Protein AF-A0A644VJ76-F1 (afdb_monomer)

Solvent-accessible surface area (backbone atoms only — not comparable to full-atom values): 5992 Å² total; per-residue (Å²): 136,86,85,82,88,75,91,73,58,69,71,56,54,52,50,44,48,51,50,9,61,74,72,75,49,49,56,67,56,44,52,50,51,53,52,53,52,50,51,49,52,56,60,70,64,50,72,62,65,78,82,50,72,45,69,91,72,61,75,78,58,62,70,62,56,52,70,72,62,74,83,88,84,65,100,58,91,79,62,63,69,59,54,54,49,53,66,73,67,58,84,129

Sequence (92 aa):
MTFKIKDINPHFLKKISEIAKNEGITEEEAINNIIENGIEVMRKNKLIENLIINKDTYNPDFKRSRKMIGIIKTDKPFDTAKAIREIRTMDY

Radius of gyration: 26.6 Å; Cα contacts (8 Å, |Δi|>4): 14; chains: 1; bounding box: 46×40×67 Å

Organism: NCBI:txid1076179

Foldseek 3Di:
DDDDDPDDDPVVLVVLVVVCVVVVHDSVVSVVVVVVVVVVVVVVPPDPVVVCPCVPPDPDPPVVVVVPDDDDDDPDDDDPVVVVVCVVPDDD

Structure (mmCIF, N/CA/C/O backbone):
data_AF-A0A644VJ76-F1
#
_entry.id   AF-A0A644VJ76-F1
#
loop_
_atom_site.group_PDB
_atom_site.id
_atom_site.type_symbol
_atom_site.label_atom_id
_atom_site.label_alt_id
_atom_site.label_comp_id
_atom_site.label_asym_id
_atom_site.label_entity_id
_atom_site.label_seq_id
_atom_site.pdbx_PDB_ins_code
_atom_site.Cartn_x
_atom_site.Cartn_y
_atom_site.Cartn_z
_atom_site.occupancy
_atom_site.B_iso_or_equiv
_atom_site.auth_seq_id
_atom_site.auth_comp_id
_atom_site.auth_asym_id
_atom_site.auth_atom_id
_atom_site.pdbx_PDB_model_num
ATOM 1 N N . MET A 1 1 ? 7.691 4.426 22.822 1.00 55.03 1 MET A N 1
ATOM 2 C CA . MET A 1 1 ? 7.768 5.833 22.368 1.00 55.03 1 MET A CA 1
ATOM 3 C C . MET A 1 1 ? 6.348 6.259 22.049 1.00 55.03 1 MET A C 1
ATOM 5 O O . MET A 1 1 ? 5.717 5.581 21.256 1.00 55.03 1 MET A O 1
ATOM 9 N N . THR A 1 2 ? 5.811 7.273 22.724 1.00 68.50 2 THR A N 1
ATOM 10 C CA . THR A 1 2 ? 4.397 7.661 22.581 1.00 68.50 2 THR A CA 1
ATOM 11 C C . THR A 1 2 ? 4.304 8.918 21.728 1.00 68.50 2 THR A C 1
ATOM 13 O O . THR A 1 2 ? 4.881 9.945 22.088 1.00 68.50 2 THR A O 1
ATOM 16 N N . PHE A 1 3 ? 3.584 8.846 20.610 1.00 67.00 3 PHE A N 1
ATOM 17 C CA . PHE A 1 3 ? 3.352 9.988 19.728 1.00 67.00 3 PHE A CA 1
ATOM 18 C C . PHE A 1 3 ? 2.022 10.649 20.090 1.00 67.00 3 PHE A C 1
ATOM 20 O O . PHE A 1 3 ? 0.997 9.983 20.193 1.00 67.00 3 PHE A O 1
ATOM 27 N N . LYS A 1 4 ? 2.032 11.967 20.306 1.00 76.62 4 LYS A N 1
ATOM 28 C CA . LYS A 1 4 ? 0.807 12.747 20.513 1.00 76.62 4 LYS A CA 1
ATOM 29 C C . LYS A 1 4 ? 0.518 13.546 19.256 1.00 76.62 4 LYS A C 1
ATOM 31 O O . LYS A 1 4 ? 1.245 14.490 18.956 1.00 76.62 4 LYS A O 1
ATOM 36 N N . ILE A 1 5 ? -0.548 13.180 18.554 1.00 73.75 5 ILE A N 1
ATOM 37 C CA . ILE A 1 5 ? -1.057 13.963 17.431 1.00 73.75 5 ILE A CA 1
ATOM 38 C C . ILE A 1 5 ? -2.033 14.994 17.998 1.00 73.75 5 ILE A C 1
ATOM 40 O O . ILE A 1 5 ? -2.994 14.635 18.677 1.00 73.75 5 ILE A O 1
ATOM 44 N N . LYS A 1 6 ? -1.751 16.278 17.773 1.00 80.69 6 LYS A N 1
ATOM 45 C CA . LYS A 1 6 ? -2.629 17.388 18.161 1.00 80.69 6 LYS A CA 1
ATOM 46 C C . LYS A 1 6 ? -3.385 17.886 16.929 1.00 80.69 6 LYS A C 1
ATOM 48 O O . LYS A 1 6 ? -2.876 17.763 15.819 1.00 80.69 6 LYS A O 1
ATOM 53 N N . ASP A 1 7 ? -4.587 18.413 17.145 1.00 81.75 7 ASP A N 1
ATOM 54 C CA . ASP A 1 7 ? -5.407 19.078 16.121 1.00 81.75 7 ASP A CA 1
ATOM 55 C C . ASP A 1 7 ? -5.791 18.197 14.920 1.00 81.75 7 ASP A C 1
ATOM 57 O O . ASP A 1 7 ? -5.724 18.600 13.759 1.00 81.75 7 ASP A O 1
ATOM 61 N N . ILE A 1 8 ? -6.238 16.970 15.199 1.00 81.94 8 ILE A N 1
ATOM 62 C CA . ILE A 1 8 ? -6.824 16.101 14.177 1.00 81.94 8 ILE A CA 1
ATOM 63 C C . ILE A 1 8 ? -8.265 16.530 13.863 1.00 81.94 8 ILE A C 1
ATOM 65 O O . ILE A 1 8 ? -9.069 16.812 14.752 1.00 81.94 8 ILE A O 1
ATOM 69 N N . ASN A 1 9 ? -8.615 16.504 12.575 1.00 88.56 9 ASN A N 1
ATOM 70 C CA . ASN A 1 9 ? -9.979 16.740 12.118 1.00 88.56 9 ASN A CA 1
ATOM 71 C C . ASN A 1 9 ? -10.942 15.677 12.709 1.00 88.56 9 ASN A C 1
ATOM 73 O O . ASN A 1 9 ? -10.731 14.483 12.475 1.00 88.56 9 ASN A O 1
ATOM 77 N N . PRO A 1 10 ? -12.036 16.067 13.394 1.00 86.88 10 PRO A N 1
ATOM 78 C CA . PRO A 1 10 ? -12.999 15.125 13.978 1.00 86.88 10 PRO A CA 1
ATOM 79 C C . PRO A 1 10 ? -13.605 14.139 12.971 1.00 86.88 10 PRO A C 1
ATOM 81 O O . PRO A 1 10 ? -13.875 12.984 13.296 1.00 86.88 10 PRO A O 1
ATOM 84 N N . HIS A 1 11 ? -13.784 14.565 11.719 1.00 91.06 11 HIS A N 1
ATOM 85 C CA . HIS A 1 11 ? -14.282 13.702 10.652 1.00 91.06 11 HIS A CA 1
ATOM 86 C C . HIS A 1 11 ? -13.288 12.585 10.296 1.00 91.06 11 HIS A C 1
ATOM 88 O O . HIS A 1 11 ? -13.687 11.496 9.890 1.00 91.06 11 HIS A O 1
ATOM 94 N N . PHE A 1 12 ? -11.989 12.839 10.466 1.00 87.62 12 PHE A N 1
ATOM 95 C CA . PHE A 1 12 ? -10.946 11.845 10.237 1.00 87.62 12 PHE A CA 1
ATOM 96 C C . PHE A 1 12 ? -10.941 10.775 11.335 1.00 87.62 12 PHE A C 1
ATOM 98 O O . PHE A 1 12 ? -10.895 9.591 11.016 1.00 87.62 12 PHE A O 1
ATOM 105 N N . LEU A 1 13 ? -11.108 11.172 12.603 1.00 88.12 13 LEU A N 1
ATOM 106 C CA . LEU A 1 13 ? -11.268 10.224 13.718 1.00 88.12 13 LEU A CA 1
ATOM 107 C C . LEU A 1 13 ? -12.469 9.310 13.515 1.00 88.12 13 LEU A C 1
ATOM 109 O O . LEU A 1 13 ? -12.367 8.105 13.716 1.00 88.12 13 LEU A O 1
ATOM 113 N N . LYS A 1 14 ? -13.595 9.868 13.055 1.00 92.56 14 LYS A N 1
ATOM 114 C CA . LYS A 1 14 ? -14.793 9.075 12.778 1.00 92.56 14 LYS A CA 1
ATOM 115 C C . LYS A 1 14 ? -14.523 7.983 11.738 1.00 92.56 14 LYS A C 1
ATOM 117 O O . LYS A 1 14 ? -14.912 6.840 11.948 1.00 92.56 14 LYS A O 1
ATOM 122 N N . LYS A 1 15 ? -13.810 8.318 10.660 1.00 93.12 15 LYS A N 1
ATOM 123 C CA . LYS A 1 15 ? -13.421 7.341 9.635 1.00 93.12 15 LYS A CA 1
ATOM 124 C C . LYS A 1 15 ? -12.469 6.274 10.165 1.00 93.12 15 LYS A C 1
ATOM 126 O O . LYS A 1 15 ? -12.652 5.108 9.843 1.00 93.12 15 LYS A O 1
ATOM 131 N N . ILE A 1 16 ? -11.483 6.650 10.982 1.00 91.38 16 ILE A N 1
ATOM 132 C CA . ILE A 1 16 ? -10.584 5.682 11.632 1.00 91.38 16 ILE A CA 1
ATOM 133 C C . ILE A 1 16 ? -11.391 4.713 12.502 1.00 91.38 16 ILE A C 1
ATOM 135 O O . ILE A 1 16 ? -11.183 3.509 12.418 1.00 91.38 16 ILE A O 1
ATOM 139 N N . SER A 1 17 ? -12.349 5.223 13.279 1.00 92.12 17 SER A N 1
ATOM 140 C CA . SER A 1 17 ? -13.227 4.401 14.120 1.00 92.12 17 SER A CA 1
ATOM 141 C C . SER A 1 17 ? -14.082 3.431 13.296 1.00 92.12 17 SER A C 1
ATOM 143 O O . SER A 1 17 ? -14.248 2.269 13.662 1.00 92.12 17 SER A O 1
ATOM 145 N N . GLU A 1 18 ? -14.603 3.876 12.149 1.00 94.88 18 GLU A N 1
ATOM 146 C CA . GLU A 1 18 ? -15.336 3.014 11.212 1.00 94.88 18 GLU A CA 1
ATOM 147 C C . GLU A 1 18 ? -14.442 1.908 10.631 1.00 94.88 18 GLU A C 1
ATOM 149 O O . GLU A 1 18 ? -14.857 0.752 10.596 1.00 94.88 18 GLU A O 1
ATOM 154 N N . ILE A 1 19 ? -13.207 2.232 10.236 1.00 92.31 19 ILE A N 1
ATOM 155 C CA . ILE A 1 19 ? -12.225 1.251 9.745 1.00 92.31 19 ILE A CA 1
ATOM 156 C C . ILE A 1 19 ? -11.899 0.229 10.838 1.00 92.31 19 ILE A C 1
ATOM 158 O O . ILE A 1 19 ? -12.003 -0.970 10.597 1.00 92.31 19 ILE A O 1
ATOM 162 N N . ALA A 1 20 ? -11.592 0.696 12.050 1.00 93.88 20 ALA A N 1
ATOM 163 C CA . ALA A 1 20 ? -11.272 -0.161 13.186 1.00 93.88 20 ALA A CA 1
ATOM 164 C C . ALA A 1 20 ? -12.409 -1.152 13.488 1.00 93.88 20 ALA A C 1
ATOM 166 O O . ALA A 1 20 ? -12.174 -2.348 13.647 1.00 93.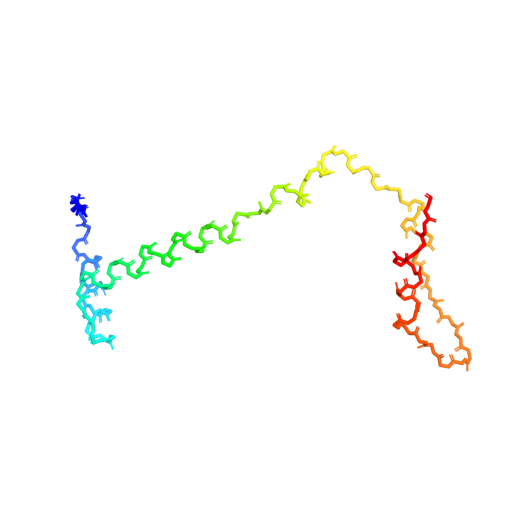88 20 ALA A O 1
ATOM 167 N N . LYS A 1 21 ? -13.665 -0.681 13.468 1.00 94.69 21 LYS A N 1
ATOM 168 C CA . LYS A 1 21 ? -14.849 -1.540 13.637 1.00 94.69 21 LYS A CA 1
ATOM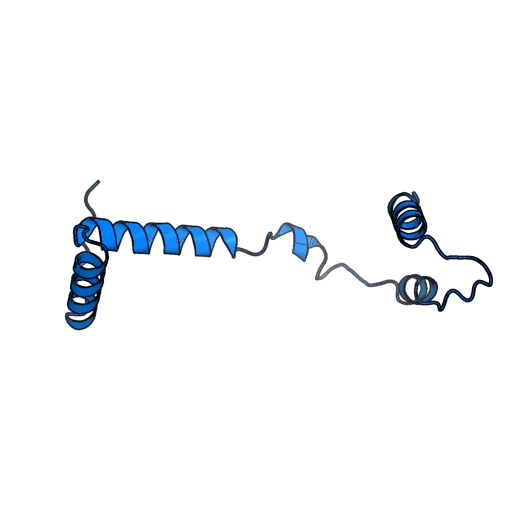 169 C C . LYS A 1 21 ? -15.006 -2.563 12.520 1.00 94.69 21 LYS A C 1
ATOM 171 O O . LYS A 1 21 ? -15.328 -3.711 12.808 1.00 94.69 21 LYS A O 1
ATOM 176 N N . ASN A 1 22 ? -14.810 -2.152 11.270 1.00 95.06 22 ASN A N 1
ATOM 177 C CA . ASN A 1 22 ? -14.958 -3.039 10.117 1.00 95.06 22 ASN A CA 1
ATOM 178 C C . ASN A 1 22 ? -13.893 -4.142 10.101 1.00 95.06 22 ASN A C 1
ATOM 180 O O . ASN A 1 22 ? -14.183 -5.261 9.687 1.00 95.06 22 ASN A O 1
ATOM 184 N N . GLU A 1 23 ? -12.683 -3.831 10.560 1.00 89.88 23 GLU A N 1
ATOM 185 C CA . GLU A 1 23 ? -11.559 -4.770 10.603 1.00 89.88 23 GLU A CA 1
ATOM 186 C C . GLU A 1 23 ? -11.468 -5.548 11.926 1.00 89.88 23 GLU A C 1
ATOM 188 O O . GLU A 1 23 ? -10.695 -6.497 12.026 1.00 89.88 23 GLU A O 1
ATOM 193 N N . GLY A 1 24 ? -12.278 -5.197 12.931 1.00 94.56 24 GLY A N 1
ATOM 194 C CA . GLY A 1 24 ? -12.271 -5.855 14.241 1.00 94.56 24 GLY A CA 1
ATOM 195 C C . GLY A 1 24 ? -11.006 -5.576 15.059 1.00 94.56 24 GLY A C 1
ATOM 196 O O . GLY A 1 24 ? -10.622 -6.403 15.883 1.00 94.56 24 GLY A O 1
ATOM 197 N N . ILE A 1 25 ? -10.368 -4.427 14.828 1.00 94.62 25 ILE A N 1
ATOM 198 C CA . ILE A 1 25 ? -9.123 -3.992 15.475 1.00 94.62 25 ILE A CA 1
ATOM 199 C C . ILE A 1 25 ? -9.356 -2.746 16.335 1.00 94.62 25 ILE A C 1
ATOM 201 O O . ILE A 1 25 ? -10.420 -2.121 16.296 1.00 94.62 25 ILE A O 1
ATOM 205 N N . THR A 1 26 ? -8.359 -2.359 17.125 1.00 93.75 26 THR A N 1
ATOM 206 C CA . THR A 1 26 ? -8.401 -1.110 17.895 1.00 93.75 26 THR A CA 1
ATOM 207 C C . THR A 1 26 ? -8.145 0.115 17.009 1.00 93.75 26 THR A C 1
ATOM 209 O O . THR A 1 26 ? -7.501 0.037 15.964 1.00 93.75 26 THR A O 1
ATOM 212 N N . GLU A 1 27 ? -8.625 1.289 17.431 1.00 89.19 27 GLU A N 1
ATOM 213 C CA . GLU A 1 27 ? -8.368 2.550 16.712 1.00 89.19 27 GLU A CA 1
ATOM 214 C C . GLU A 1 27 ? -6.866 2.880 16.638 1.00 89.19 27 GLU A C 1
ATOM 216 O O . GLU A 1 27 ? -6.401 3.443 15.647 1.00 89.19 27 GLU A O 1
ATOM 221 N N . GLU A 1 28 ? -6.099 2.495 17.663 1.00 89.62 28 GLU A N 1
ATOM 222 C CA . GLU A 1 28 ? -4.643 2.650 17.691 1.00 89.62 28 GLU A CA 1
ATOM 223 C C . GLU A 1 28 ? -3.960 1.751 16.654 1.00 89.62 28 GLU A C 1
ATOM 225 O O . GLU A 1 28 ? -3.119 2.225 15.889 1.00 89.62 28 GLU A O 1
ATOM 230 N N . GLU A 1 29 ? -4.359 0.479 16.565 1.00 90.06 29 GLU A N 1
ATOM 231 C CA . GLU A 1 29 ? -3.864 -0.444 15.537 1.00 90.06 29 GLU A CA 1
ATOM 232 C C . GLU A 1 29 ? -4.211 0.042 14.130 1.00 90.06 29 GLU A C 1
ATOM 234 O O . GLU A 1 29 ? -3.351 0.031 13.251 1.00 90.06 29 GLU A O 1
ATOM 239 N N . ALA A 1 30 ? -5.429 0.550 13.918 1.00 92.00 30 ALA A N 1
ATOM 240 C CA . ALA A 1 30 ? -5.830 1.118 12.635 1.00 92.00 30 ALA A CA 1
ATOM 241 C C . ALA A 1 30 ? -4.935 2.305 12.232 1.00 92.00 30 ALA A C 1
ATOM 243 O O . ALA A 1 30 ? -4.483 2.385 11.088 1.00 92.00 30 ALA A O 1
ATOM 244 N N . ILE A 1 31 ? -4.632 3.212 13.169 1.00 90.12 31 ILE A N 1
ATOM 245 C CA . ILE A 1 31 ? -3.725 4.345 12.924 1.00 90.12 31 ILE A CA 1
ATOM 246 C C . ILE A 1 31 ? -2.313 3.857 12.596 1.00 90.12 31 ILE A C 1
A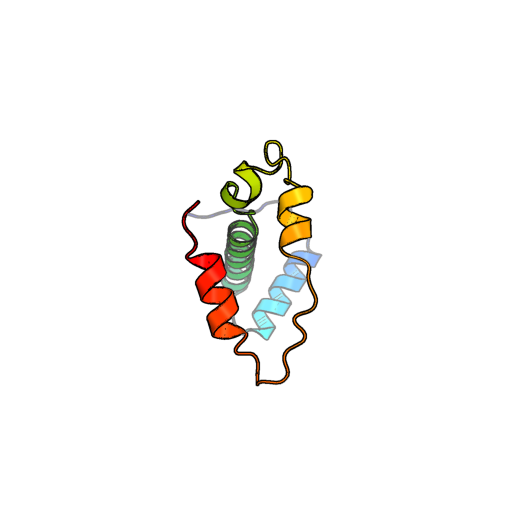TOM 248 O O . ILE A 1 31 ? -1.723 4.325 11.620 1.00 90.12 31 ILE A O 1
ATOM 252 N N . ASN A 1 32 ? -1.781 2.918 13.377 1.00 89.94 32 ASN A N 1
ATOM 253 C CA . ASN A 1 32 ? -0.439 2.379 13.165 1.00 89.94 32 ASN A CA 1
ATOM 254 C C . ASN A 1 32 ? -0.327 1.702 11.794 1.00 89.94 32 ASN A C 1
ATOM 256 O O . ASN A 1 32 ? 0.584 2.026 11.034 1.00 89.94 32 ASN A O 1
ATOM 260 N N . ASN A 1 33 ? -1.309 0.879 11.422 1.00 90.44 33 ASN A N 1
ATOM 261 C CA . ASN A 1 33 ? -1.360 0.220 10.117 1.00 90.44 33 ASN A CA 1
ATOM 262 C C . ASN A 1 33 ? -1.376 1.229 8.963 1.00 90.44 33 ASN A C 1
ATOM 264 O O . ASN A 1 33 ? -0.660 1.062 7.976 1.00 90.44 33 ASN A O 1
ATOM 268 N N . ILE A 1 34 ? -2.170 2.299 9.068 1.00 89.00 34 ILE A N 1
ATOM 269 C CA . ILE A 1 34 ? -2.226 3.350 8.040 1.00 89.00 34 ILE A CA 1
ATOM 270 C C . ILE A 1 34 ? -0.869 4.054 7.902 1.00 89.00 34 ILE A C 1
ATOM 272 O O . ILE A 1 34 ? -0.415 4.298 6.782 1.00 89.00 34 ILE A O 1
ATOM 276 N N . ILE A 1 35 ? -0.214 4.375 9.021 1.00 88.06 35 ILE A N 1
ATOM 277 C CA . ILE A 1 35 ? 1.088 5.053 9.024 1.00 88.06 35 ILE A CA 1
ATOM 278 C C . ILE A 1 35 ? 2.172 4.148 8.432 1.00 88.06 35 ILE A C 1
ATOM 280 O O . ILE A 1 35 ? 2.917 4.589 7.557 1.00 88.06 35 ILE A O 1
ATOM 284 N N . GLU A 1 36 ? 2.257 2.892 8.870 1.00 89.12 36 GLU A N 1
ATOM 285 C CA . GLU A 1 36 ? 3.261 1.937 8.394 1.00 89.12 36 GLU A CA 1
ATOM 286 C C . GLU A 1 36 ? 3.113 1.664 6.898 1.00 89.12 36 GLU A C 1
ATOM 288 O O . GLU A 1 36 ? 4.078 1.832 6.147 1.00 89.12 36 GLU A O 1
ATOM 293 N N . ASN A 1 37 ? 1.894 1.363 6.443 1.00 88.69 37 ASN A N 1
ATOM 294 C CA . ASN A 1 37 ? 1.610 1.145 5.026 1.00 88.69 37 ASN A CA 1
ATOM 295 C C . ASN A 1 37 ? 1.901 2.401 4.195 1.00 88.69 37 ASN A C 1
ATOM 297 O O . ASN A 1 37 ? 2.487 2.315 3.114 1.00 88.69 37 ASN A O 1
ATOM 301 N N . GLY A 1 38 ? 1.543 3.585 4.702 1.00 84.75 38 GLY A N 1
ATOM 302 C CA . GLY A 1 38 ? 1.854 4.856 4.049 1.00 84.75 38 GLY A CA 1
ATOM 303 C C . GLY A 1 38 ? 3.361 5.066 3.874 1.00 84.75 38 GLY A C 1
ATOM 304 O O . GLY A 1 38 ? 3.820 5.396 2.778 1.00 84.75 38 GLY A O 1
ATOM 305 N N . ILE A 1 39 ? 4.150 4.814 4.923 1.00 84.75 39 ILE A N 1
ATOM 306 C CA . ILE A 1 39 ? 5.616 4.912 4.884 1.00 84.75 39 ILE A CA 1
ATOM 307 C C . ILE A 1 39 ? 6.207 3.880 3.920 1.00 84.75 39 ILE A C 1
ATOM 309 O O . ILE A 1 39 ? 7.121 4.206 3.158 1.00 84.75 39 ILE A O 1
ATOM 313 N N . GLU A 1 40 ? 5.713 2.645 3.932 1.00 84.44 40 GLU A N 1
ATOM 314 C CA . GLU A 1 40 ? 6.204 1.584 3.057 1.00 84.44 40 GLU A CA 1
ATOM 315 C C . GLU A 1 40 ? 5.964 1.917 1.580 1.00 84.44 40 GLU A C 1
ATOM 317 O O . GLU A 1 40 ? 6.884 1.821 0.764 1.00 84.44 40 GLU A O 1
ATOM 322 N N . VAL A 1 41 ? 4.764 2.394 1.239 1.00 84.44 41 VAL A N 1
ATOM 323 C CA 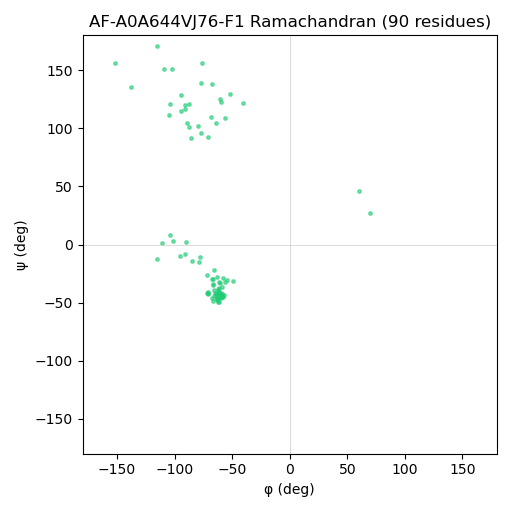. VAL A 1 41 ? 4.426 2.849 -0.116 1.00 84.44 41 VAL A CA 1
ATOM 324 C C . VAL A 1 41 ? 5.311 4.025 -0.533 1.00 84.44 41 VAL A C 1
ATOM 326 O O . VAL A 1 41 ? 5.843 4.025 -1.643 1.00 84.44 41 VAL A O 1
ATOM 329 N N . MET A 1 42 ? 5.545 4.999 0.353 1.00 75.31 42 MET A N 1
ATOM 330 C CA . MET A 1 42 ? 6.465 6.110 0.078 1.00 75.31 42 MET A CA 1
ATOM 331 C C . MET A 1 42 ? 7.904 5.639 -0.170 1.00 75.31 42 MET A C 1
ATOM 333 O O . MET A 1 42 ? 8.592 6.194 -1.026 1.00 75.31 42 MET A O 1
ATOM 337 N N . ARG A 1 43 ? 8.375 4.620 0.558 1.00 72.75 43 ARG A N 1
ATOM 338 C CA . ARG A 1 43 ? 9.715 4.042 0.370 1.00 72.75 43 ARG A CA 1
ATOM 339 C C . ARG A 1 43 ? 9.823 3.257 -0.933 1.00 72.75 43 ARG A C 1
ATOM 341 O O . ARG A 1 43 ? 10.815 3.417 -1.634 1.00 72.75 43 ARG A O 1
ATOM 348 N N . LYS A 1 44 ? 8.814 2.453 -1.274 1.00 70.31 44 LYS A N 1
ATOM 349 C CA . LYS A 1 44 ? 8.771 1.671 -2.522 1.00 70.31 44 LYS A CA 1
ATOM 350 C C . LYS A 1 44 ? 8.664 2.553 -3.769 1.00 70.31 44 LYS A C 1
ATOM 352 O O . LYS A 1 44 ? 9.250 2.220 -4.792 1.00 70.31 44 LYS A O 1
ATOM 357 N N . ASN A 1 45 ? 7.963 3.683 -3.675 1.00 60.25 45 ASN A N 1
ATOM 358 C CA . ASN A 1 45 ? 7.766 4.616 -4.789 1.00 60.25 45 ASN A CA 1
ATOM 359 C C . ASN A 1 45 ? 8.837 5.709 -4.898 1.00 60.25 45 ASN A C 1
ATOM 361 O O . ASN A 1 45 ? 8.756 6.544 -5.802 1.00 60.25 45 ASN A O 1
ATOM 365 N N . LYS A 1 46 ? 9.862 5.720 -4.033 1.00 58.03 46 LYS A N 1
ATOM 366 C CA . LYS A 1 46 ? 11.086 6.459 -4.349 1.00 58.03 46 LYS A CA 1
ATOM 367 C C . LYS A 1 46 ? 11.704 5.792 -5.571 1.00 58.03 46 LYS A C 1
ATOM 369 O O . LYS A 1 46 ? 12.260 4.702 -5.468 1.00 58.03 46 LYS A O 1
ATOM 374 N N . LEU A 1 47 ? 11.562 6.444 -6.727 1.00 54.47 47 LEU A N 1
ATOM 375 C CA . LEU A 1 47 ? 12.306 6.120 -7.940 1.00 54.47 47 LEU A CA 1
ATOM 376 C C . LEU A 1 47 ? 13.747 5.813 -7.533 1.00 54.47 47 LEU A C 1
ATOM 378 O O . LEU A 1 47 ? 14.391 6.640 -6.889 1.00 54.47 47 LEU A O 1
ATOM 382 N N . ILE A 1 48 ? 14.222 4.611 -7.859 1.00 59.09 48 ILE A N 1
ATOM 383 C CA . ILE A 1 48 ? 15.616 4.234 -7.649 1.00 59.09 48 ILE A CA 1
ATOM 384 C C . ILE A 1 48 ? 16.444 5.285 -8.396 1.00 59.09 48 ILE A C 1
ATOM 386 O O . ILE A 1 48 ? 16.419 5.302 -9.627 1.00 59.09 48 ILE A O 1
ATOM 390 N N . GLU A 1 49 ? 17.141 6.169 -7.672 1.00 52.47 49 GLU A N 1
ATOM 391 C CA . GLU A 1 49 ? 17.976 7.241 -8.250 1.00 52.47 49 GLU A CA 1
ATOM 392 C C . GLU A 1 49 ? 18.915 6.679 -9.329 1.00 52.47 49 GLU A C 1
ATOM 394 O O . GLU A 1 49 ? 19.137 7.300 -10.367 1.00 52.47 49 GLU A O 1
ATOM 399 N N . ASN A 1 50 ? 19.337 5.423 -9.156 1.00 53.38 50 ASN A N 1
ATOM 400 C CA . ASN A 1 50 ? 20.225 4.701 -10.059 1.00 53.38 50 ASN A CA 1
ATOM 401 C C . ASN A 1 50 ? 19.639 4.412 -11.452 1.00 53.38 50 ASN A C 1
ATOM 403 O O . ASN A 1 50 ? 20.401 4.219 -12.395 1.00 53.38 50 ASN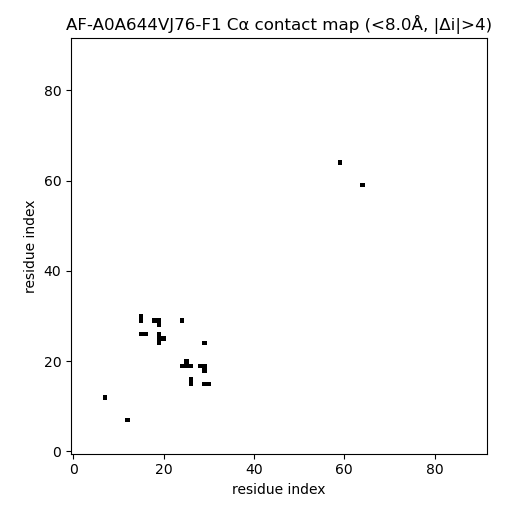 A O 1
ATOM 407 N N . LEU A 1 51 ? 18.311 4.401 -11.618 1.00 53.69 51 LEU A N 1
ATOM 408 C CA . LEU A 1 51 ? 17.669 4.247 -12.933 1.00 53.69 51 LEU A CA 1
ATOM 409 C C . LEU A 1 51 ? 17.673 5.555 -13.743 1.00 53.69 51 LEU A C 1
ATOM 411 O O . LEU A 1 51 ? 17.443 5.529 -14.950 1.00 53.69 51 LEU A O 1
ATOM 415 N N . ILE A 1 52 ? 17.946 6.690 -13.090 1.00 54.62 52 ILE A N 1
ATOM 416 C CA . ILE A 1 52 ? 17.949 8.042 -13.671 1.00 54.62 52 ILE A CA 1
ATOM 417 C C . ILE A 1 52 ? 19.382 8.606 -13.738 1.00 54.62 52 ILE A C 1
ATOM 419 O O . ILE A 1 52 ? 19.573 9.701 -14.245 1.00 54.62 52 ILE A O 1
ATOM 423 N N . ILE A 1 53 ? 20.422 7.868 -13.320 1.00 54.06 53 ILE A N 1
ATOM 424 C CA . ILE A 1 53 ? 21.818 8.367 -13.317 1.00 54.06 53 ILE A CA 1
ATOM 425 C C . ILE A 1 53 ? 22.272 8.880 -14.690 1.00 54.06 53 ILE A C 1
ATOM 427 O O . ILE A 1 53 ? 23.057 9.821 -14.763 1.00 54.06 53 ILE A O 1
ATOM 431 N N . ASN A 1 54 ? 21.738 8.320 -15.777 1.00 55.22 54 ASN A N 1
ATOM 432 C CA . ASN A 1 54 ? 22.093 8.759 -17.119 1.00 55.22 54 ASN A CA 1
ATOM 433 C C . ASN A 1 54 ? 21.019 9.612 -17.793 1.00 55.22 54 ASN A C 1
ATOM 435 O O . ASN A 1 54 ? 21.155 9.892 -18.967 1.00 55.22 54 ASN A O 1
ATOM 439 N N . LYS A 1 55 ? 19.938 10.045 -17.138 1.00 56.50 55 LYS A N 1
ATOM 440 C CA . LYS A 1 55 ? 18.880 10.780 -17.859 1.00 56.50 55 LYS A CA 1
ATOM 441 C C . LYS A 1 55 ? 19.400 12.057 -18.533 1.00 56.50 55 LYS A C 1
ATOM 443 O O . LYS A 1 55 ? 18.990 12.353 -19.651 1.00 56.50 55 LYS A O 1
ATOM 448 N N . ASP A 1 56 ? 20.336 12.741 -17.881 1.00 64.56 56 ASP A N 1
ATOM 449 C CA . ASP A 1 56 ? 20.890 14.012 -18.358 1.00 64.56 56 ASP A CA 1
ATOM 450 C C . ASP A 1 56 ? 22.206 13.845 -19.146 1.00 64.56 56 ASP A C 1
ATOM 452 O O . ASP A 1 56 ? 22.672 14.785 -19.786 1.00 64.56 56 ASP A O 1
ATOM 456 N N . THR A 1 57 ? 22.803 12.645 -19.138 1.00 58.06 57 THR A N 1
ATOM 457 C CA . THR A 1 57 ? 24.056 12.311 -19.852 1.00 58.06 57 THR A CA 1
ATOM 458 C C . THR A 1 57 ? 23.868 11.272 -20.963 1.00 58.06 57 THR A C 1
ATOM 460 O O . THR A 1 57 ? 24.754 11.083 -21.799 1.00 58.06 57 THR A O 1
ATOM 463 N N . TYR A 1 58 ? 22.716 10.601 -21.014 1.00 61.47 58 TYR A N 1
ATOM 464 C CA . TYR A 1 58 ? 22.363 9.615 -22.026 1.00 61.47 58 TYR A CA 1
ATOM 465 C C . TYR A 1 58 ? 21.981 10.342 -23.304 1.00 61.47 58 TYR A C 1
ATOM 467 O O . TYR A 1 58 ? 20.841 10.759 -23.499 1.00 61.47 58 TYR A O 1
ATOM 475 N N . ASN A 1 59 ? 22.956 10.468 -24.196 1.00 67.88 59 ASN A N 1
ATOM 476 C CA . ASN A 1 59 ? 22.706 10.832 -25.577 1.00 67.88 59 ASN A CA 1
ATOM 477 C C . ASN A 1 59 ? 22.421 9.542 -26.369 1.00 67.88 59 ASN A C 1
ATOM 479 O O . ASN A 1 59 ? 23.365 8.800 -26.663 1.00 67.88 59 ASN A O 1
ATOM 483 N N . PRO A 1 60 ? 21.152 9.209 -26.674 1.00 65.44 60 PRO A N 1
ATOM 484 C CA . PRO A 1 60 ? 20.836 7.995 -27.412 1.00 65.44 60 PRO A CA 1
ATOM 485 C C . PRO A 1 60 ? 21.516 8.026 -28.783 1.00 65.44 60 PRO A C 1
ATOM 487 O O . PRO A 1 60 ? 21.278 8.920 -29.594 1.00 65.44 60 PRO A O 1
ATOM 490 N N . ASP A 1 61 ? 22.336 7.017 -29.082 1.00 71.31 61 ASP A N 1
ATOM 491 C CA . ASP A 1 61 ? 22.849 6.827 -30.437 1.00 71.31 61 ASP A CA 1
ATOM 492 C C . ASP A 1 61 ? 21.699 6.356 -31.340 1.00 71.31 61 ASP A C 1
ATOM 494 O O . ASP A 1 61 ? 21.397 5.164 -31.472 1.00 71.31 61 ASP A O 1
ATOM 498 N N . PHE A 1 62 ? 21.034 7.324 -31.972 1.00 65.44 62 PHE A N 1
ATOM 499 C CA . PHE A 1 62 ? 19.922 7.085 -32.884 1.00 65.44 62 PHE A CA 1
ATOM 500 C C . PHE A 1 62 ? 20.304 6.180 -34.059 1.00 65.44 62 PHE A C 1
ATOM 502 O O . PHE A 1 62 ? 19.441 5.460 -34.566 1.00 65.44 62 PHE A O 1
ATOM 509 N N . LYS A 1 63 ? 21.572 6.175 -34.502 1.00 64.94 63 LYS A N 1
ATOM 510 C CA . LYS A 1 63 ? 22.023 5.267 -35.567 1.00 64.94 63 LYS A CA 1
ATOM 511 C C . LYS A 1 63 ? 22.069 3.832 -35.053 1.00 64.94 63 LYS A C 1
ATOM 513 O O . LYS A 1 63 ? 21.616 2.930 -35.754 1.00 64.94 63 LYS A O 1
ATOM 518 N N . ARG A 1 64 ? 22.552 3.614 -33.827 1.00 62.88 64 ARG A N 1
ATOM 519 C CA . ARG A 1 64 ? 22.554 2.295 -33.174 1.00 62.88 64 ARG A CA 1
ATOM 520 C C . ARG A 1 64 ? 21.142 1.791 -32.881 1.00 62.88 64 ARG A C 1
ATOM 522 O O . ARG A 1 64 ? 20.841 0.646 -33.197 1.00 62.88 64 ARG A O 1
ATOM 529 N N . SER A 1 65 ? 20.263 2.646 -32.358 1.00 61.12 65 SER A N 1
ATOM 530 C CA . SER A 1 65 ? 18.859 2.292 -32.105 1.00 61.12 65 SER A CA 1
ATOM 531 C C . SER A 1 65 ? 18.141 1.877 -33.394 1.00 61.12 65 SER A C 1
ATOM 533 O O . SER A 1 65 ? 17.507 0.826 -33.438 1.00 61.12 65 SER A O 1
ATOM 535 N N . ARG A 1 66 ? 18.324 2.630 -34.488 1.00 64.00 66 ARG A N 1
ATOM 536 C CA . ARG A 1 66 ? 17.735 2.284 -35.792 1.00 64.00 66 ARG A CA 1
ATOM 537 C C . ARG A 1 66 ? 18.325 1.020 -36.415 1.00 64.00 66 ARG A C 1
ATOM 539 O O . ARG A 1 66 ? 17.593 0.329 -37.108 1.00 64.00 66 ARG A O 1
ATOM 546 N N . LYS A 1 67 ? 19.595 0.676 -36.155 1.00 60.75 67 LYS A N 1
ATOM 547 C CA . LYS A 1 67 ? 20.178 -0.610 -36.595 1.00 60.75 67 LYS A CA 1
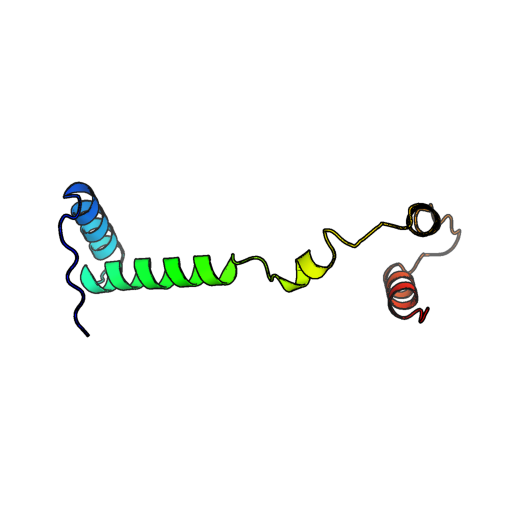ATOM 548 C C . LYS A 1 67 ? 19.488 -1.825 -35.964 1.00 60.75 67 LYS A C 1
ATOM 550 O O . LYS A 1 67 ? 19.488 -2.885 -36.575 1.00 60.75 67 LYS A O 1
ATOM 555 N N . MET A 1 68 ? 18.918 -1.680 -34.767 1.00 59.38 68 MET A N 1
ATOM 556 C CA . MET A 1 68 ? 18.181 -2.756 -34.095 1.00 59.38 68 MET A CA 1
ATOM 557 C C . MET A 1 68 ? 16.709 -2.846 -34.524 1.00 59.38 68 MET A C 1
ATOM 559 O O . MET A 1 68 ? 16.061 -3.853 -34.250 1.00 59.38 68 MET A O 1
ATOM 563 N N . ILE A 1 69 ? 16.171 -1.824 -35.199 1.00 61.72 69 ILE A N 1
ATOM 564 C CA . ILE A 1 69 ? 14.791 -1.821 -35.694 1.00 61.72 69 ILE A CA 1
ATOM 565 C C . ILE A 1 69 ? 14.781 -2.434 -37.097 1.00 61.72 69 ILE A C 1
ATOM 567 O O . ILE A 1 69 ? 15.171 -1.798 -38.074 1.00 61.72 69 ILE A O 1
ATOM 571 N N . GLY A 1 70 ? 14.313 -3.676 -37.199 1.00 61.78 70 GLY A N 1
ATOM 572 C CA . GLY A 1 70 ? 14.154 -4.383 -38.466 1.00 61.78 70 GLY A CA 1
ATOM 573 C C . GLY A 1 70 ? 13.031 -5.415 -38.406 1.00 61.78 70 GLY A C 1
ATOM 574 O O . GLY A 1 70 ? 12.662 -5.889 -37.334 1.00 61.78 70 GLY A O 1
ATOM 575 N N . ILE A 1 71 ? 12.479 -5.759 -39.569 1.00 64.44 71 ILE A N 1
ATOM 576 C CA . ILE A 1 71 ? 11.516 -6.856 -39.711 1.00 64.44 71 ILE A CA 1
ATOM 577 C C . ILE A 1 71 ? 12.308 -8.097 -40.111 1.00 64.44 71 ILE A C 1
ATOM 579 O O . ILE A 1 71 ? 12.877 -8.143 -41.202 1.00 64.44 71 ILE A O 1
ATOM 583 N N . ILE A 1 72 ? 12.340 -9.105 -39.241 1.00 63.00 72 ILE A N 1
ATOM 584 C CA . ILE A 1 72 ? 12.965 -10.390 -39.555 1.00 63.00 72 ILE A CA 1
ATOM 585 C C . ILE A 1 72 ? 11.972 -11.186 -40.403 1.00 63.00 72 ILE A C 1
ATOM 587 O O . ILE A 1 72 ? 10.997 -11.732 -39.892 1.00 63.00 72 ILE A O 1
ATOM 591 N N . LYS A 1 73 ? 12.202 -11.217 -41.719 1.00 59.47 73 LYS A N 1
ATOM 592 C CA . LYS A 1 73 ? 11.515 -12.134 -42.634 1.00 59.47 73 LYS A CA 1
ATOM 593 C C . LYS A 1 73 ? 12.348 -13.405 -42.734 1.00 59.47 73 LYS A C 1
ATOM 595 O O . LYS A 1 73 ? 13.493 -13.353 -43.170 1.00 59.47 73 LYS A O 1
ATOM 600 N N . THR A 1 74 ? 11.786 -14.520 -42.293 1.00 67.62 74 THR A N 1
ATOM 601 C CA . THR A 1 74 ? 12.441 -15.828 -42.323 1.00 67.62 74 THR A CA 1
ATOM 602 C C . THR A 1 74 ? 11.442 -16.879 -42.770 1.00 67.62 74 THR A C 1
ATOM 604 O O . THR A 1 74 ? 10.311 -16.905 -42.289 1.00 67.62 74 THR A O 1
ATOM 607 N N . ASP A 1 75 ? 11.879 -17.759 -43.667 1.00 72.44 75 ASP A N 1
ATOM 608 C CA . ASP A 1 75 ? 11.083 -18.897 -44.140 1.00 72.44 75 ASP A CA 1
ATOM 609 C C . ASP A 1 75 ? 11.063 -20.046 -43.113 1.00 72.44 75 ASP A C 1
ATOM 611 O O . ASP A 1 75 ? 10.306 -21.006 -43.240 1.00 72.44 75 ASP A O 1
ATOM 615 N N . LYS A 1 76 ? 11.909 -19.955 -42.076 1.00 77.69 76 LYS A N 1
ATOM 616 C CA . LYS A 1 76 ? 12.009 -20.902 -40.958 1.00 77.69 76 LYS A CA 1
ATOM 617 C C . LYS A 1 76 ? 11.476 -20.285 -39.661 1.00 77.69 76 LYS A C 1
ATOM 619 O O . LYS A 1 76 ? 11.618 -19.071 -39.489 1.00 77.69 76 LYS A O 1
ATOM 624 N N . PRO A 1 77 ? 10.945 -21.094 -38.723 1.00 77.56 77 PRO A N 1
ATOM 625 C CA . PRO A 1 77 ? 10.491 -20.611 -37.421 1.00 77.56 77 PRO A CA 1
ATOM 626 C C . PRO A 1 77 ? 11.572 -19.791 -36.710 1.00 77.56 77 PRO A C 1
ATOM 628 O O . PRO A 1 77 ? 12.720 -20.225 -36.600 1.00 77.56 77 PRO A O 1
ATOM 631 N N . PHE A 1 78 ? 11.198 -18.600 -36.246 1.00 78.81 78 PHE A N 1
ATOM 632 C CA . PHE A 1 78 ? 12.097 -17.684 -35.553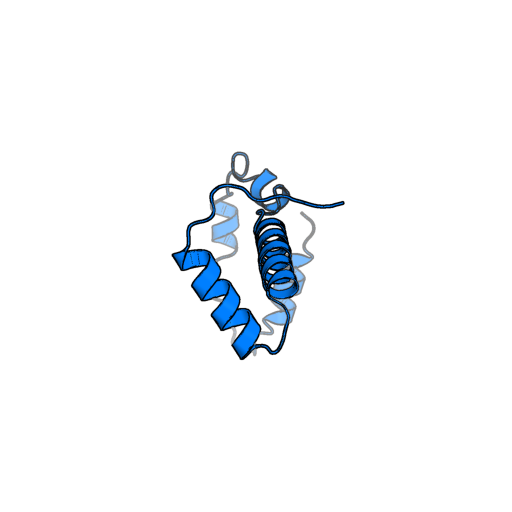 1.00 78.81 78 PHE A CA 1
ATOM 633 C C . PHE A 1 78 ? 12.059 -17.932 -34.041 1.00 78.81 78 PHE A C 1
ATOM 635 O O . PHE A 1 78 ? 11.009 -17.787 -33.416 1.00 78.81 78 PHE A O 1
ATOM 642 N N . ASP A 1 79 ? 13.202 -18.277 -33.445 1.00 82.88 79 ASP A N 1
ATOM 643 C CA . ASP A 1 79 ? 13.341 -18.370 -31.988 1.00 82.88 79 ASP A CA 1
ATOM 644 C C . ASP A 1 79 ? 13.689 -16.996 -31.402 1.00 82.88 79 ASP A C 1
ATOM 646 O O . ASP A 1 79 ? 14.853 -16.599 -31.271 1.00 82.88 79 ASP A O 1
ATOM 650 N N . THR A 1 80 ? 12.640 -16.267 -31.030 1.00 79.00 80 THR A N 1
ATOM 651 C CA . THR A 1 80 ? 12.744 -14.936 -30.430 1.00 79.00 80 THR A CA 1
ATOM 652 C C . THR A 1 80 ? 13.519 -14.946 -29.111 1.00 79.00 80 THR A C 1
ATOM 654 O O . THR A 1 80 ? 14.219 -13.982 -28.800 1.00 79.00 80 THR A O 1
ATOM 657 N N . ALA A 1 81 ? 13.429 -16.024 -28.325 1.00 81.62 81 ALA A N 1
ATOM 658 C CA . ALA A 1 81 ? 14.093 -16.100 -27.028 1.00 81.62 81 ALA A CA 1
ATOM 659 C C . ALA A 1 81 ? 15.612 -16.214 -27.192 1.00 81.62 81 ALA A C 1
ATOM 661 O O . ALA A 1 81 ? 16.360 -15.546 -26.472 1.00 81.62 81 ALA A O 1
ATOM 662 N N . LYS A 1 82 ? 16.069 -17.015 -28.160 1.00 80.75 82 LYS A N 1
ATOM 663 C CA . LYS A 1 82 ? 17.488 -17.127 -28.505 1.00 80.75 82 LYS A CA 1
ATOM 664 C C . LYS A 1 82 ? 18.047 -15.801 -29.025 1.00 80.75 82 LYS A C 1
ATOM 666 O O . LYS A 1 82 ? 19.061 -15.340 -28.506 1.00 80.75 82 LYS A O 1
ATOM 671 N N . ALA A 1 83 ? 17.343 -15.1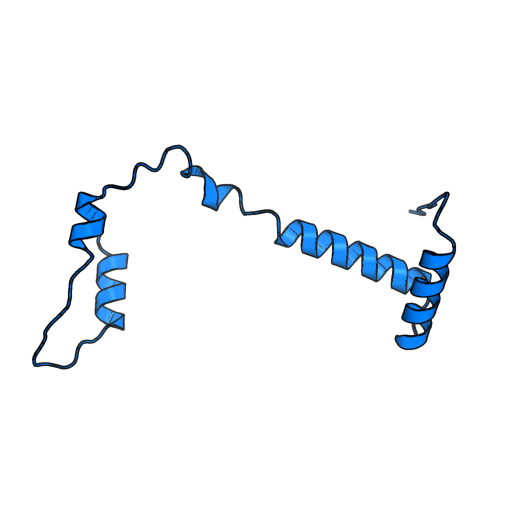46 -29.949 1.00 77.88 83 ALA A N 1
ATOM 672 C CA . ALA A 1 83 ? 17.768 -13.861 -30.509 1.00 77.88 83 ALA A CA 1
ATOM 673 C C . ALA A 1 83 ? 17.918 -12.762 -29.438 1.00 77.88 83 ALA A C 1
ATOM 675 O O . ALA A 1 83 ? 18.898 -12.019 -29.431 1.00 77.88 83 ALA A O 1
ATOM 676 N N . ILE A 1 84 ? 16.983 -12.680 -28.482 1.00 78.19 84 ILE A N 1
ATOM 677 C CA . ILE A 1 84 ? 17.076 -11.717 -27.373 1.00 78.19 84 ILE A CA 1
ATOM 678 C C . ILE A 1 84 ? 18.271 -12.025 -26.461 1.00 78.19 84 ILE A C 1
ATOM 680 O O . ILE A 1 84 ? 18.924 -11.093 -25.989 1.00 78.19 84 ILE A O 1
ATOM 684 N N . ARG A 1 85 ? 18.565 -13.306 -26.191 1.00 80.12 85 ARG A N 1
ATOM 685 C CA . ARG A 1 85 ? 19.730 -13.688 -25.374 1.00 80.12 85 ARG A CA 1
ATOM 686 C C . ARG A 1 85 ? 21.032 -13.273 -26.042 1.00 80.12 85 ARG A C 1
ATOM 688 O O . ARG A 1 85 ? 21.834 -12.632 -25.380 1.00 80.12 85 ARG A O 1
ATOM 695 N N . GLU A 1 86 ? 21.191 -13.560 -27.332 1.00 78.12 86 GLU A N 1
ATOM 696 C CA . GLU A 1 86 ? 22.389 -13.193 -28.098 1.00 78.12 86 GLU A CA 1
ATOM 697 C C . GLU A 1 86 ? 22.638 -11.681 -28.067 1.00 78.12 86 GLU A C 1
ATOM 699 O O . GLU A 1 86 ? 23.745 -11.256 -27.754 1.00 78.12 86 GLU A O 1
ATOM 704 N N . ILE A 1 87 ? 21.602 -10.857 -28.274 1.00 74.19 87 ILE A N 1
ATOM 705 C CA . ILE A 1 87 ? 21.723 -9.389 -28.200 1.00 74.19 87 ILE A CA 1
ATOM 706 C C . ILE A 1 87 ? 22.146 -8.917 -26.801 1.00 74.19 87 ILE A C 1
ATOM 708 O O . ILE A 1 87 ? 22.918 -7.967 -26.682 1.00 74.19 87 ILE A O 1
ATOM 712 N N . ARG A 1 88 ? 21.636 -9.549 -25.736 1.00 71.50 88 ARG A N 1
ATOM 713 C CA . ARG A 1 88 ? 21.966 -9.184 -24.347 1.00 71.50 88 ARG A CA 1
ATOM 714 C C . ARG A 1 88 ? 23.381 -9.580 -23.940 1.00 71.50 88 ARG A C 1
ATOM 716 O O . ARG A 1 88 ? 23.918 -8.961 -23.030 1.00 71.50 88 ARG A O 1
ATOM 723 N N . THR A 1 89 ? 23.946 -10.604 -24.572 1.00 76.88 89 THR A N 1
ATOM 724 C CA . THR A 1 89 ? 25.285 -11.129 -24.272 1.00 76.88 89 THR A CA 1
ATOM 725 C C . THR A 1 89 ? 26.349 -10.674 -25.268 1.00 76.88 89 THR A C 1
ATOM 727 O O . THR A 1 89 ? 27.480 -11.134 -25.180 1.00 76.88 89 THR A O 1
ATOM 730 N N . MET A 1 90 ? 26.011 -9.824 -26.244 1.00 73.00 90 MET A N 1
ATOM 731 C CA . MET A 1 90 ? 27.021 -9.207 -27.102 1.00 73.00 90 MET A CA 1
ATOM 732 C C . MET A 1 90 ? 27.847 -8.222 -26.273 1.00 73.00 90 MET A C 1
ATOM 734 O O . MET A 1 90 ? 27.348 -7.161 -25.895 1.00 73.00 90 MET A O 1
ATOM 738 N N . ASP A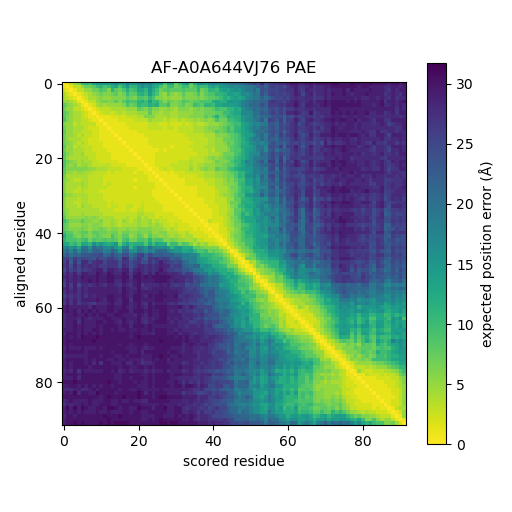 1 91 ? 29.104 -8.581 -26.020 1.00 54.53 91 ASP A N 1
ATOM 739 C CA . ASP A 1 91 ? 30.116 -7.651 -25.528 1.00 54.53 91 ASP A CA 1
ATOM 740 C C . ASP A 1 91 ? 30.438 -6.621 -26.627 1.00 54.53 91 ASP A C 1
ATOM 742 O O . ASP A 1 91 ? 30.512 -6.963 -27.813 1.00 54.53 91 ASP A O 1
ATOM 746 N N . TYR A 1 92 ? 30.575 -5.353 -26.229 1.00 55.84 92 TYR A N 1
ATOM 747 C CA . TYR A 1 92 ? 30.867 -4.208 -27.101 1.00 55.84 92 TYR A CA 1
ATOM 748 C C . TYR A 1 92 ? 32.275 -3.679 -26.864 1.00 55.84 92 TYR A C 1
ATOM 750 O O . TYR A 1 92 ? 32.652 -3.558 -25.677 1.00 55.84 92 TYR A O 1
#

Mean predicted aligned error: 17.01 Å

Secondary structure (DSSP, 8-state):
------S--HHHHHHHHHHHHHHT--HHHHHHHHHHHHHHHHHHTS--GGGSTTTTT----HHHHHHH------SS---HHHHHHHHHT---

pLDDT: mean 75.56, std 13.46, range [52.47, 95.06]